Protein AF-A4BME8-F1 (afdb_monomer_lite)

Organism: NCBI:txid314278

Sequence (55 aa):
MHPEDLRFQVLRHLEQKPDMTQRELAAALGISLGRVNYCVQALIERGLVKAANEA

Radius of gyration: 10.25 Å; chains: 1; bounding box: 21×22×33 Å

pLDDT: mean 91.39, std 11.15, range [39.84, 98.0]

Secondary structure (DSSP, 8-state):
--HHHHHHHHHHHHHH-TT--HHHHHHHHTS-HHHHHHHHHHHHHTTS-------

Foldseek 3Di:
DDLVVLLVLLLVVCVVPVPDDLVNSCVVVVHDSVSSVVSQVVCVVVVNHDDDDDD

Structure (mmCIF, N/CA/C/O backbone):
data_AF-A4BME8-F1
#
_entry.id   AF-A4BME8-F1
#
loop_
_atom_site.group_PDB
_atom_site.id
_atom_site.type_symbol
_atom_site.label_atom_id
_atom_site.label_alt_id
_atom_site.label_comp_id
_atom_site.label_asym_id
_atom_site.label_entity_id
_atom_site.label_seq_id
_atom_site.pdbx_PDB_ins_code
_atom_site.Cartn_x
_atom_site.Cartn_y
_atom_site.Cartn_z
_atom_site.occupancy
_atom_site.B_iso_or_equiv
_atom_site.auth_seq_id
_atom_site.auth_comp_id
_atom_site.auth_asym_id
_atom_site.auth_atom_id
_atom_site.pdbx_PDB_model_num
ATOM 1 N N . MET A 1 1 ? 3.929 -0.459 -14.684 1.00 65.94 1 MET A N 1
ATOM 2 C CA . MET A 1 1 ? 2.696 -0.056 -13.979 1.00 65.94 1 MET A CA 1
ATOM 3 C C . MET A 1 1 ? 2.799 1.426 -13.685 1.00 65.94 1 MET A C 1
ATOM 5 O O . MET A 1 1 ? 3.797 1.822 -13.085 1.00 65.94 1 MET A O 1
ATOM 9 N N . HIS A 1 2 ? 1.846 2.234 -14.149 1.00 87.62 2 HIS A N 1
ATOM 10 C CA . HIS A 1 2 ? 1.843 3.656 -13.823 1.00 87.62 2 HIS A CA 1
ATOM 11 C C . HIS A 1 2 ? 1.447 3.855 -12.349 1.00 87.62 2 HIS A C 1
ATOM 13 O O . HIS A 1 2 ? 0.723 3.025 -11.793 1.00 87.62 2 HIS A O 1
ATOM 19 N N . PRO A 1 3 ? 1.906 4.929 -11.680 1.00 83.94 3 PRO A N 1
ATOM 20 C CA . PRO A 1 3 ? 1.561 5.185 -10.280 1.00 83.94 3 PRO A CA 1
ATOM 21 C C . PRO A 1 3 ? 0.049 5.252 -10.013 1.00 83.94 3 PRO A C 1
ATOM 23 O O . PRO A 1 3 ? -0.398 4.909 -8.922 1.00 83.94 3 PRO A O 1
ATOM 26 N N . GLU A 1 4 ? -0.740 5.687 -10.997 1.00 89.19 4 GLU A N 1
ATOM 27 C CA . GLU A 1 4 ? -2.205 5.724 -10.913 1.00 89.19 4 GLU A CA 1
ATOM 28 C C . GLU A 1 4 ? -2.828 4.330 -10.942 1.00 89.19 4 GLU A C 1
ATOM 30 O O . GLU A 1 4 ? -3.627 4.027 -10.058 1.00 89.19 4 GLU A O 1
ATOM 35 N N . ASP A 1 5 ? -2.387 3.459 -11.855 1.00 94.00 5 ASP A N 1
ATOM 36 C CA . ASP A 1 5 ? -2.825 2.058 -11.904 1.00 94.00 5 ASP A CA 1
ATOM 37 C C . ASP A 1 5 ? -2.549 1.350 -10.578 1.00 94.00 5 ASP A C 1
ATOM 39 O O . ASP A 1 5 ? -3.383 0.601 -10.073 1.00 94.00 5 ASP A O 1
ATOM 43 N N . LEU A 1 6 ? -1.376 1.608 -9.991 1.00 94.50 6 LEU A N 1
ATOM 44 C CA . LEU A 1 6 ? -1.002 0.992 -8.728 1.00 94.50 6 LEU A CA 1
ATOM 45 C C . LEU A 1 6 ? -1.890 1.472 -7.578 1.00 94.50 6 LEU A C 1
ATOM 47 O O . LEU A 1 6 ? -2.361 0.661 -6.784 1.00 94.50 6 LEU A O 1
ATOM 51 N N . ARG A 1 7 ? -2.148 2.780 -7.489 1.00 95.12 7 ARG A N 1
ATOM 52 C CA . ARG A 1 7 ? -3.065 3.333 -6.482 1.00 95.12 7 ARG A CA 1
ATOM 53 C C . ARG A 1 7 ? -4.472 2.759 -6.632 1.00 95.12 7 ARG A C 1
ATOM 55 O O . ARG A 1 7 ? -5.087 2.425 -5.624 1.00 95.12 7 ARG A O 1
ATOM 62 N N . PHE A 1 8 ? -4.953 2.596 -7.865 1.00 96.38 8 PHE A N 1
ATOM 63 C CA . PHE A 1 8 ? -6.243 1.963 -8.133 1.00 96.38 8 PHE A CA 1
ATOM 64 C C . PHE A 1 8 ? -6.272 0.501 -7.668 1.00 96.38 8 PHE A C 1
ATOM 66 O O . PHE A 1 8 ? -7.215 0.088 -6.999 1.00 96.38 8 PHE A O 1
ATOM 73 N N . GLN A 1 9 ? -5.224 -0.275 -7.956 1.00 96.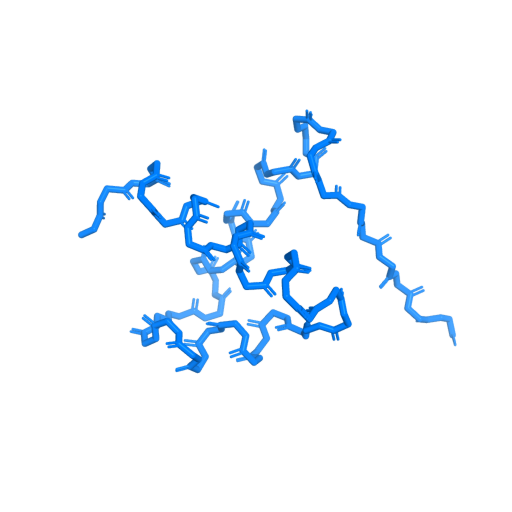62 9 GLN A N 1
ATOM 74 C CA . GLN A 1 9 ? -5.139 -1.664 -7.496 1.00 96.62 9 GLN A CA 1
ATOM 75 C C . GLN A 1 9 ? -5.067 -1.767 -5.968 1.00 96.62 9 GLN A C 1
ATOM 77 O O . GLN A 1 9 ? -5.757 -2.601 -5.388 1.00 96.62 9 GLN A O 1
ATOM 82 N N . VAL A 1 10 ? -4.306 -0.890 -5.303 1.00 96.12 10 VAL A N 1
ATOM 83 C CA . VAL A 1 10 ? -4.262 -0.815 -3.832 1.00 96.12 10 VAL A CA 1
ATOM 84 C C . VAL A 1 10 ? -5.650 -0.531 -3.255 1.00 96.12 10 VAL A C 1
ATOM 86 O O . VAL A 1 10 ? -6.082 -1.249 -2.356 1.00 96.12 10 VAL A O 1
ATOM 89 N N . LEU A 1 11 ? -6.373 0.458 -3.793 1.00 96.25 11 LEU A N 1
ATOM 90 C CA . LEU A 1 11 ? -7.744 0.759 -3.366 1.00 96.25 11 LEU A CA 1
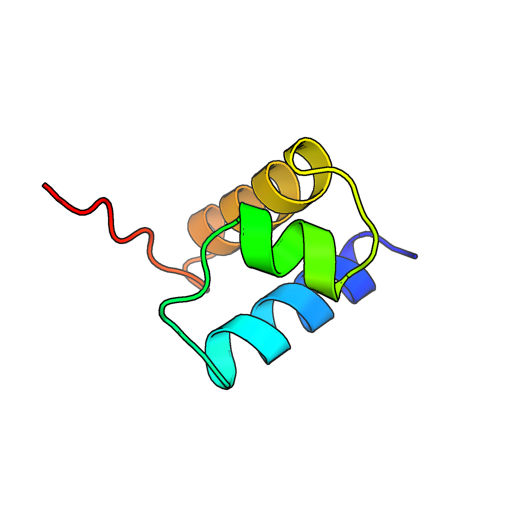ATOM 91 C C . LEU A 1 11 ? -8.678 -0.437 -3.559 1.00 96.25 11 LEU A C 1
ATOM 93 O O . LEU A 1 11 ? -9.420 -0.771 -2.645 1.00 96.25 11 LEU A O 1
ATOM 97 N N . ARG A 1 12 ? -8.603 -1.117 -4.706 1.00 96.88 12 ARG A N 1
ATOM 98 C CA . ARG A 1 12 ? -9.434 -2.291 -5.000 1.00 96.88 12 ARG A CA 1
ATOM 99 C C . ARG A 1 12 ? -9.199 -3.440 -4.017 1.00 96.88 12 ARG A C 1
ATOM 101 O O . ARG A 1 12 ? -10.147 -4.115 -3.630 1.00 96.88 12 ARG A O 1
ATOM 108 N N . HIS A 1 13 ? -7.951 -3.679 -3.617 1.00 96.88 13 HIS A N 1
ATOM 109 C CA . HIS A 1 13 ? -7.644 -4.699 -2.614 1.00 96.88 13 HIS A CA 1
ATOM 110 C C . HIS A 1 13 ? -8.163 -4.312 -1.228 1.00 96.88 13 HIS A C 1
ATOM 112 O O . HIS A 1 13 ? -8.783 -5.140 -0.569 1.00 96.88 13 HIS A O 1
ATOM 118 N N . LEU A 1 14 ? -7.972 -3.054 -0.820 1.00 94.81 14 LEU A N 1
ATOM 119 C CA . LEU A 1 14 ? -8.475 -2.549 0.460 1.00 94.81 14 LEU A CA 1
ATOM 120 C C . LEU A 1 14 ? -10.009 -2.483 0.511 1.00 94.81 14 LEU A C 1
ATOM 122 O O . LEU A 1 14 ? -10.587 -2.676 1.570 1.00 94.81 14 LEU A O 1
ATOM 126 N N . GLU A 1 15 ? -10.684 -2.258 -0.616 1.00 94.94 15 GLU A N 1
ATOM 127 C CA . GLU A 1 15 ? -12.147 -2.332 -0.701 1.00 94.94 15 GLU A CA 1
ATOM 128 C C . GLU A 1 15 ? -12.656 -3.761 -0.451 1.00 94.94 15 GLU A C 1
ATOM 130 O O . GLU A 1 15 ? -13.664 -3.954 0.223 1.00 94.94 15 GLU A O 1
ATOM 135 N N . GLN A 1 16 ? -11.945 -4.772 -0.961 1.00 96.19 16 GLN A N 1
ATOM 136 C CA . GLN A 1 16 ? -12.313 -6.183 -0.795 1.00 96.19 16 GLN A CA 1
ATOM 137 C C . GLN A 1 16 ? -11.920 -6.745 0.574 1.00 96.19 16 GLN A C 1
ATOM 139 O O . GLN A 1 16 ? -12.639 -7.576 1.126 1.00 96.19 16 GLN A O 1
ATOM 144 N N . LYS A 1 17 ? -10.770 -6.318 1.105 1.00 94.62 17 LYS A N 1
ATOM 145 C CA . LYS A 1 17 ? -10.224 -6.749 2.392 1.00 94.62 17 LYS A CA 1
ATOM 146 C C . LYS A 1 1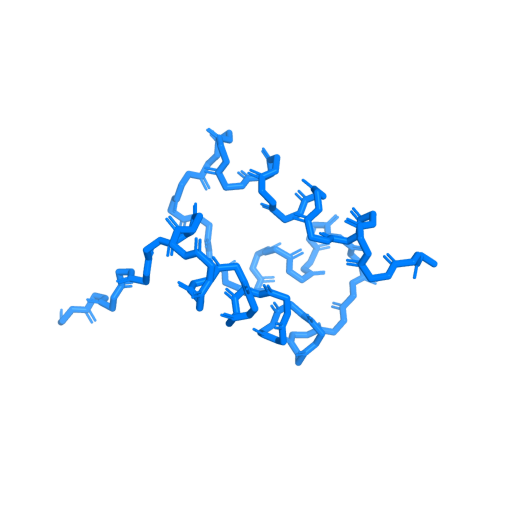7 ? -9.578 -5.539 3.103 1.00 94.62 17 LYS A C 1
ATOM 148 O O . LYS A 1 17 ? -8.379 -5.297 2.943 1.00 94.62 17 LYS A O 1
ATOM 153 N N . PRO A 1 18 ? -10.366 -4.753 3.865 1.00 92.38 18 PRO A N 1
ATOM 154 C CA . PRO A 1 18 ? -9.902 -3.508 4.494 1.00 92.38 18 PRO A CA 1
ATOM 155 C C . PRO A 1 18 ? -8.799 -3.680 5.542 1.00 92.38 18 PRO A C 1
ATOM 157 O O . PRO A 1 18 ? -8.080 -2.731 5.837 1.00 92.38 18 PRO A O 1
ATOM 160 N N . ASP A 1 19 ? -8.663 -4.882 6.095 1.00 92.06 19 ASP A N 1
ATOM 161 C CA . ASP A 1 19 ? -7.661 -5.285 7.083 1.00 92.06 19 ASP A CA 1
ATOM 162 C C . ASP A 1 19 ? -6.336 -5.751 6.451 1.00 92.06 19 ASP A C 1
ATOM 164 O O . ASP A 1 19 ? -5.432 -6.176 7.167 1.00 92.06 19 ASP A O 1
ATOM 168 N N . MET A 1 20 ? -6.180 -5.671 5.119 1.00 94.88 20 MET A N 1
ATOM 169 C CA . MET A 1 20 ? -4.905 -6.011 4.483 1.00 94.88 20 MET A CA 1
ATOM 170 C C . MET A 1 20 ? -3.770 -5.120 4.978 1.00 94.88 20 MET A C 1
ATOM 172 O O . MET A 1 20 ? -3.767 -3.896 4.836 1.00 94.88 20 MET A O 1
ATOM 176 N N . THR A 1 21 ? -2.716 -5.773 5.444 1.00 95.56 21 THR A N 1
ATOM 177 C CA . THR A 1 21 ? -1.450 -5.123 5.749 1.00 95.56 21 THR A CA 1
ATOM 178 C C . THR A 1 21 ? -0.735 -4.689 4.468 1.00 95.56 21 THR A C 1
ATOM 180 O O . THR A 1 21 ? -0.886 -5.270 3.388 1.00 95.56 21 THR A O 1
ATOM 183 N N . GLN A 1 22 ? 0.165 -3.709 4.584 1.00 95.81 22 GLN A N 1
ATOM 184 C CA . GLN A 1 22 ? 1.011 -3.293 3.457 1.00 95.81 22 GLN A CA 1
ATOM 185 C C . GLN A 1 22 ? 1.890 -4.438 2.916 1.00 95.81 22 GLN A C 1
ATOM 187 O O . GLN A 1 22 ? 2.233 -4.448 1.735 1.00 95.81 22 GLN A O 1
ATOM 192 N N . ARG A 1 23 ? 2.248 -5.418 3.761 1.00 97.00 23 ARG A N 1
ATOM 193 C CA . ARG A 1 23 ? 3.009 -6.609 3.349 1.00 97.00 23 ARG A CA 1
ATOM 194 C C . ARG A 1 23 ? 2.164 -7.566 2.515 1.00 97.00 23 ARG A C 1
ATOM 196 O O . ARG A 1 23 ? 2.652 -8.045 1.496 1.00 97.00 23 ARG A O 1
ATOM 203 N N . GLU A 1 24 ? 0.913 -7.804 2.904 1.00 97.44 24 GLU A N 1
ATOM 204 C CA . GLU A 1 24 ? -0.020 -8.602 2.100 1.00 97.44 24 GLU A CA 1
ATOM 205 C C . GLU A 1 24 ? -0.301 -7.931 0.753 1.00 97.44 24 GLU A C 1
ATOM 207 O O . GLU A 1 24 ? -0.266 -8.600 -0.276 1.00 97.44 24 GLU A O 1
ATOM 212 N N . LEU A 1 25 ? -0.492 -6.607 0.733 1.00 96.81 25 LEU A N 1
ATOM 213 C CA . LEU A 1 25 ? -0.635 -5.844 -0.512 1.00 96.81 25 LEU A CA 1
ATOM 214 C C . LEU A 1 25 ? 0.602 -5.979 -1.411 1.00 96.81 25 LEU A C 1
ATOM 216 O O . LEU A 1 25 ? 0.470 -6.168 -2.618 1.00 96.81 25 LEU A O 1
ATOM 220 N N . ALA A 1 26 ? 1.805 -5.912 -0.837 1.00 97.56 26 ALA A N 1
ATOM 221 C CA . ALA A 1 26 ? 3.053 -6.044 -1.589 1.00 97.56 26 ALA A CA 1
ATOM 222 C C . ALA A 1 26 ? 3.174 -7.427 -2.242 1.00 97.56 26 ALA A C 1
ATOM 224 O O . ALA A 1 26 ? 3.516 -7.525 -3.422 1.00 97.56 26 ALA A O 1
ATOM 225 N N . ALA A 1 27 ? 2.833 -8.478 -1.490 1.00 98.00 27 ALA A N 1
ATOM 226 C CA . ALA A 1 27 ? 2.808 -9.847 -1.986 1.00 98.00 27 ALA A CA 1
ATOM 227 C C . ALA A 1 27 ? 1.743 -10.043 -3.080 1.00 98.00 27 ALA A C 1
ATOM 229 O O . ALA A 1 27 ? 2.056 -10.594 -4.132 1.00 98.00 27 ALA A O 1
ATOM 230 N N . ALA A 1 28 ? 0.519 -9.544 -2.871 1.00 96.88 28 ALA A N 1
ATOM 231 C CA . ALA A 1 28 ? -0.585 -9.674 -3.824 1.00 96.88 28 ALA A CA 1
ATOM 232 C C . ALA A 1 28 ? -0.314 -8.956 -5.157 1.00 96.88 28 ALA A C 1
ATOM 234 O O . ALA A 1 28 ? -0.698 -9.444 -6.217 1.00 96.88 28 ALA A O 1
ATOM 235 N N . LEU A 1 29 ? 0.369 -7.810 -5.107 1.00 95.75 29 LEU A N 1
ATOM 236 C CA . LEU A 1 29 ? 0.652 -6.969 -6.273 1.00 95.75 29 LEU A CA 1
ATOM 237 C C . LEU A 1 29 ? 2.011 -7.259 -6.927 1.00 95.75 29 LEU A C 1
ATOM 239 O O . LEU A 1 29 ? 2.325 -6.674 -7.964 1.00 95.75 29 LEU A O 1
ATOM 243 N N . GLY A 1 30 ? 2.837 -8.126 -6.331 1.00 97.06 30 GLY A N 1
ATOM 244 C CA . GLY A 1 30 ? 4.171 -8.451 -6.842 1.00 97.06 30 GLY A CA 1
ATOM 245 C C . GLY A 1 30 ? 5.127 -7.252 -6.856 1.00 97.06 30 GLY A C 1
ATOM 246 O O . GLY A 1 30 ? 5.921 -7.095 -7.785 1.00 97.06 30 GLY A O 1
ATOM 247 N N . ILE A 1 31 ? 5.039 -6.374 -5.852 1.00 95.81 31 ILE A N 1
ATOM 248 C CA . ILE A 1 31 ? 5.858 -5.155 -5.744 1.00 95.81 31 ILE A CA 1
ATOM 249 C C . ILE A 1 31 ? 6.549 -5.055 -4.384 1.00 95.81 31 ILE A C 1
ATOM 251 O O . ILE A 1 31 ? 6.245 -5.784 -3.446 1.00 95.81 31 ILE A O 1
ATOM 255 N N . SER A 1 32 ? 7.491 -4.119 -4.254 1.00 97.25 32 SER A N 1
ATOM 256 C CA . SER A 1 32 ? 8.167 -3.886 -2.980 1.00 97.25 32 SER A CA 1
ATOM 257 C C . SER A 1 32 ? 7.242 -3.243 -1.943 1.00 97.25 32 SER A C 1
ATOM 259 O O . SER A 1 32 ? 6.386 -2.415 -2.269 1.00 97.25 32 SER A O 1
ATOM 261 N N . LEU A 1 33 ? 7.495 -3.547 -0.666 1.00 97.12 33 LEU A N 1
ATOM 262 C CA . LEU A 1 33 ? 6.804 -2.922 0.465 1.00 97.12 33 LEU A CA 1
ATOM 263 C C . LEU A 1 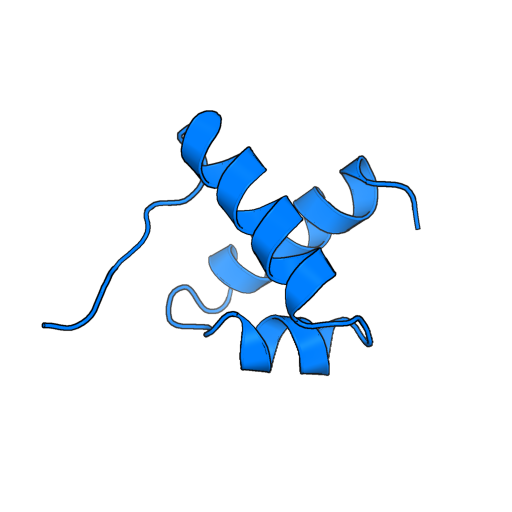33 ? 6.921 -1.389 0.441 1.00 97.12 33 LEU A C 1
ATOM 265 O O . LEU A 1 33 ? 5.949 -0.695 0.713 1.00 97.12 33 LEU A O 1
ATOM 269 N N . GLY A 1 34 ? 8.085 -0.851 0.060 1.00 96.62 34 GLY A N 1
ATOM 270 C CA . GLY A 1 34 ? 8.288 0.596 -0.056 1.00 96.62 34 GLY A CA 1
ATOM 271 C C . GLY A 1 34 ? 7.392 1.246 -1.116 1.00 96.62 34 GLY A C 1
ATOM 272 O O . GLY A 1 34 ? 6.878 2.340 -0.896 1.00 96.62 34 GLY A O 1
ATOM 273 N N . ARG A 1 35 ? 7.142 0.558 -2.239 1.00 95.88 35 ARG A N 1
ATOM 274 C CA . ARG A 1 35 ? 6.236 1.057 -3.281 1.00 95.88 35 ARG A CA 1
ATOM 275 C C . ARG A 1 35 ? 4.776 1.025 -2.813 1.00 95.88 35 ARG A C 1
ATOM 277 O O . ARG A 1 35 ? 4.046 1.971 -3.090 1.00 95.88 35 ARG A O 1
ATOM 284 N N . VAL A 1 36 ? 4.376 -0.006 -2.060 1.00 96.56 36 VAL A N 1
ATOM 285 C CA . VAL A 1 36 ? 3.059 -0.034 -1.397 1.00 96.56 36 VAL A CA 1
ATOM 286 C C . VAL A 1 36 ? 2.929 1.109 -0.402 1.00 96.56 36 VAL A C 1
ATOM 288 O O . VAL A 1 36 ? 1.952 1.844 -0.472 1.00 96.56 36 VAL A O 1
ATOM 291 N N . ASN A 1 37 ? 3.914 1.294 0.481 1.00 95.81 37 ASN A N 1
ATOM 292 C CA . ASN A 1 37 ? 3.906 2.360 1.481 1.00 95.81 37 ASN A CA 1
ATOM 293 C C . ASN A 1 37 ? 3.730 3.732 0.815 1.00 95.81 37 ASN A C 1
ATOM 295 O O . ASN A 1 37 ? 2.801 4.456 1.156 1.00 95.81 37 ASN A O 1
ATOM 299 N N . TYR A 1 38 ? 4.525 4.034 -0.217 1.00 95.62 38 TYR A N 1
ATOM 300 C CA . TYR A 1 38 ? 4.380 5.269 -0.990 1.00 95.62 38 TYR A CA 1
ATOM 301 C C . TYR A 1 38 ? 2.952 5.465 -1.531 1.00 95.62 38 TYR A C 1
ATOM 303 O O . TYR A 1 38 ? 2.370 6.540 -1.385 1.00 95.62 38 TYR A O 1
ATOM 311 N N . CYS A 1 39 ? 2.356 4.428 -2.128 1.00 95.38 39 CYS A N 1
ATOM 312 C CA . CYS A 1 39 ? 0.991 4.511 -2.644 1.00 95.38 39 CYS A CA 1
ATOM 313 C C . CYS A 1 39 ? -0.054 4.683 -1.539 1.00 95.38 39 CYS A C 1
ATOM 315 O O . CYS A 1 39 ? -0.965 5.489 -1.702 1.00 95.38 39 CYS A O 1
ATOM 317 N N . VAL A 1 40 ? 0.075 3.956 -0.429 1.00 94.88 40 VAL A N 1
ATOM 318 C CA . VAL A 1 40 ? -0.848 4.041 0.708 1.00 94.88 40 VAL A CA 1
ATOM 319 C C . VAL A 1 40 ? -0.785 5.426 1.353 1.00 94.88 40 VAL A C 1
ATOM 321 O O . VAL A 1 40 ? -1.835 6.016 1.582 1.00 94.88 40 VAL A O 1
ATOM 324 N N . GLN A 1 41 ? 0.407 5.995 1.556 1.00 95.38 41 GLN A N 1
ATOM 325 C CA . GLN A 1 41 ? 0.563 7.363 2.070 1.00 95.38 41 GLN A CA 1
ATOM 326 C C . GLN A 1 41 ? -0.091 8.392 1.146 1.00 95.38 41 GLN A C 1
ATOM 328 O O . GLN A 1 41 ? -0.904 9.191 1.600 1.00 95.38 41 GLN A O 1
ATOM 333 N N . ALA A 1 42 ? 0.141 8.299 -0.167 1.00 95.12 42 ALA A N 1
ATOM 334 C CA . ALA A 1 42 ? -0.500 9.192 -1.134 1.00 95.12 42 ALA A CA 1
ATOM 335 C C . ALA A 1 42 ? -2.040 9.070 -1.149 1.00 95.12 42 ALA A C 1
ATOM 337 O O . ALA A 1 42 ? -2.741 10.024 -1.482 1.00 95.12 42 ALA A O 1
ATOM 338 N N . LEU A 1 43 ? -2.592 7.896 -0.825 1.00 94.62 43 LEU A N 1
ATOM 339 C CA . LEU A 1 43 ? -4.039 7.691 -0.694 1.00 94.62 43 LEU A CA 1
ATOM 340 C C . LEU A 1 43 ? -4.586 8.241 0.632 1.00 94.62 43 LEU A C 1
ATOM 342 O O . LEU A 1 43 ? -5.689 8.789 0.646 1.00 94.62 43 LEU A O 1
ATOM 346 N N . ILE A 1 44 ? -3.816 8.139 1.718 1.00 94.19 44 ILE A N 1
ATOM 347 C CA . ILE A 1 44 ? -4.139 8.727 3.026 1.00 94.19 44 ILE A CA 1
ATOM 348 C C . ILE A 1 44 ? -4.155 10.254 2.942 1.00 94.19 44 ILE A C 1
ATOM 350 O O . ILE A 1 44 ? -5.125 10.874 3.368 1.00 94.19 44 ILE A O 1
ATOM 354 N N . GLU A 1 45 ? -3.138 10.863 2.328 1.00 95.56 45 GLU A N 1
ATOM 355 C CA . GLU A 1 45 ? -3.057 12.317 2.113 1.00 95.56 45 GLU A CA 1
ATOM 356 C C . GLU A 1 45 ? -4.265 12.859 1.332 1.00 95.56 45 GLU A C 1
ATOM 358 O O . GLU A 1 45 ? -4.690 13.995 1.530 1.00 95.56 45 GLU A O 1
ATOM 363 N N . ARG A 1 46 ? -4.858 12.027 0.468 1.00 94.25 46 ARG A N 1
ATOM 364 C CA . ARG A 1 46 ? -6.066 12.344 -0.308 1.00 94.25 46 ARG A CA 1
ATOM 365 C C . ARG A 1 46 ? -7.374 12.025 0.423 1.00 94.25 46 ARG A C 1
ATOM 367 O O . ARG A 1 46 ? -8.439 12.233 -0.151 1.00 94.25 46 ARG A O 1
ATOM 374 N N . GLY A 1 47 ? -7.314 11.488 1.641 1.00 94.06 47 GLY A N 1
ATOM 375 C CA . GLY A 1 47 ? -8.480 11.081 2.431 1.00 94.06 47 GLY A CA 1
ATOM 376 C C . GLY A 1 47 ? -9.199 9.827 1.920 1.00 94.06 47 GLY A C 1
ATOM 377 O O . GLY A 1 47 ? -10.324 9.565 2.339 1.00 94.06 47 GLY A O 1
ATOM 378 N N . LEU A 1 48 ? -8.578 9.056 1.019 1.00 93.06 48 LEU A N 1
ATOM 379 C CA . LEU A 1 48 ? -9.182 7.866 0.402 1.0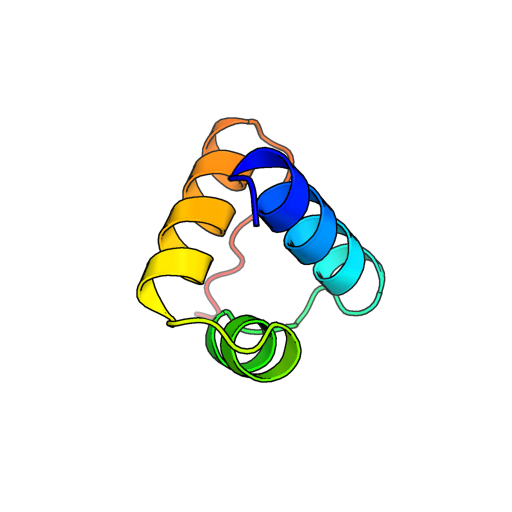0 93.06 48 LEU A CA 1
ATOM 380 C C . LEU A 1 48 ? -8.952 6.587 1.214 1.00 93.06 48 LEU A C 1
ATOM 382 O O . LEU A 1 48 ? -9.716 5.636 1.093 1.00 93.06 48 LEU A O 1
ATOM 386 N N . VAL A 1 49 ? -7.902 6.556 2.036 1.00 92.62 49 VAL A N 1
ATOM 387 C CA . VAL A 1 49 ? -7.571 5.439 2.929 1.00 92.62 49 VAL A CA 1
ATOM 388 C C . VAL A 1 49 ? -7.344 5.997 4.329 1.00 92.62 49 VAL A C 1
ATOM 390 O O . VAL A 1 49 ? -6.752 7.061 4.487 1.00 92.62 49 VAL A O 1
ATOM 393 N N . LYS A 1 50 ? -7.803 5.283 5.358 1.00 88.19 50 LYS A N 1
ATOM 394 C CA . LYS A 1 50 ? -7.495 5.594 6.758 1.00 88.19 50 LYS A CA 1
ATOM 395 C C . LYS A 1 50 ? -6.490 4.573 7.270 1.00 88.19 50 LYS A C 1
ATOM 397 O O . LYS A 1 50 ? -6.712 3.376 7.123 1.00 88.19 50 LYS A O 1
ATOM 402 N N .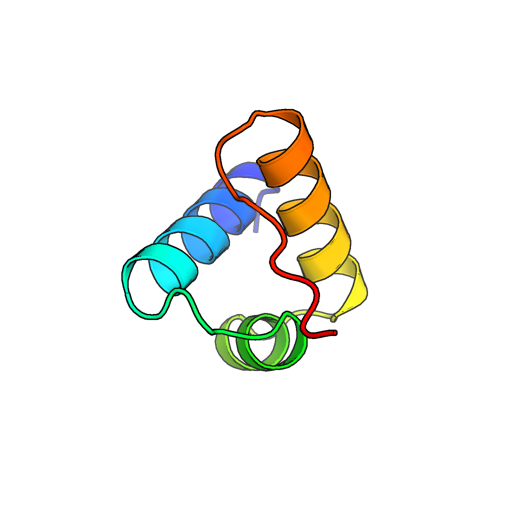 ALA A 1 51 ? -5.400 5.037 7.870 1.00 81.44 51 ALA A N 1
ATOM 403 C CA . ALA A 1 51 ? -4.497 4.147 8.582 1.00 81.44 51 ALA A CA 1
ATOM 404 C C . ALA A 1 51 ? -5.144 3.746 9.913 1.00 81.44 51 ALA A C 1
ATOM 406 O O . ALA A 1 51 ? -5.440 4.607 10.741 1.00 81.44 51 ALA A O 1
ATOM 407 N N . ALA A 1 52 ? -5.358 2.450 10.112 1.00 71.12 52 ALA A N 1
ATOM 408 C CA . ALA A 1 52 ? -5.582 1.888 11.432 1.00 71.12 52 ALA A CA 1
ATOM 409 C C . ALA A 1 52 ? -4.226 1.377 11.926 1.00 71.12 52 ALA A C 1
ATOM 411 O O . ALA A 1 52 ? -3.734 0.360 11.446 1.00 71.12 52 ALA A O 1
ATOM 412 N N . ASN A 1 53 ? -3.586 2.119 12.829 1.00 63.91 53 ASN A N 1
ATOM 413 C CA . ASN A 1 53 ? -2.527 1.528 13.636 1.00 63.91 53 ASN A CA 1
ATOM 414 C C . ASN A 1 53 ? -3.235 0.744 14.739 1.00 63.91 53 ASN A C 1
ATOM 416 O O . ASN A 1 53 ? -3.949 1.343 15.544 1.00 63.91 53 ASN A O 1
ATOM 420 N N . GLU A 1 54 ? -3.087 -0.576 14.743 1.00 55.22 54 GLU A N 1
ATOM 421 C CA . GLU A 1 54 ? -3.443 -1.372 15.915 1.00 55.22 54 GLU A CA 1
ATOM 422 C C . GLU A 1 54 ? -2.544 -0.914 17.073 1.00 55.22 54 GLU A C 1
ATOM 424 O O . GLU A 1 54 ? -1.324 -0.809 16.914 1.00 55.22 54 GLU A O 1
ATOM 429 N N . ALA A 1 55 ? -3.176 -0.525 18.181 1.00 39.84 55 ALA A N 1
ATOM 430 C CA . ALA A 1 55 ? -2.514 -0.172 19.432 1.00 39.84 55 ALA A CA 1
ATOM 431 C C . ALA A 1 55 ? -2.120 -1.432 20.208 1.00 39.84 55 ALA A C 1
ATOM 433 O O . ALA A 1 55 ? -2.889 -2.418 20.140 1.00 39.84 55 ALA A O 1
#

InterPro domains:
  IPR036388 Winged helix-like DNA-binding domain superfamily [G3DSA:1.10.10.10] (4-54)
  IPR036390 Winged helix DNA-binding domain superfamily [SSF46785] (5-51)